Protein AF-A0A318NZY1-F1 (afdb_monomer)

Structure (mmCIF, N/CA/C/O backbone):
data_AF-A0A318NZY1-F1
#
_entry.id   AF-A0A318NZY1-F1
#
loop_
_atom_site.group_PDB
_atom_site.id
_atom_site.type_symbol
_atom_site.label_atom_id
_atom_site.label_alt_id
_atom_site.label_comp_id
_atom_site.label_asym_id
_atom_site.label_entity_id
_at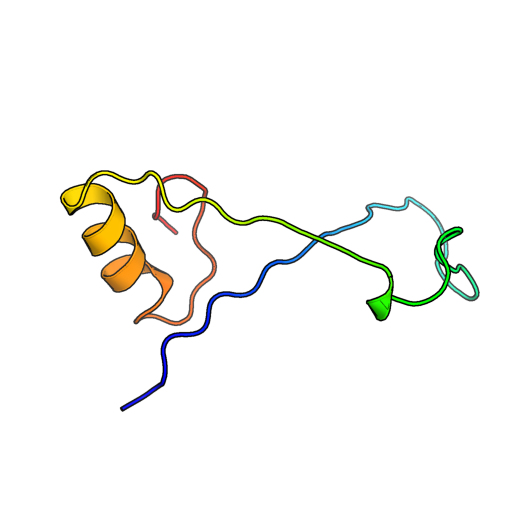om_site.label_seq_id
_atom_site.pdbx_PDB_ins_code
_atom_site.Cartn_x
_atom_site.Cartn_y
_atom_site.Cartn_z
_atom_site.occupancy
_atom_site.B_iso_or_equiv
_atom_site.auth_seq_id
_atom_site.auth_comp_id
_atom_site.auth_asym_id
_atom_site.auth_atom_id
_atom_site.pdbx_PDB_model_num
ATOM 1 N N . MET A 1 1 ? 1.729 9.389 20.700 1.00 53.81 1 MET A N 1
ATOM 2 C CA . MET A 1 1 ? 0.780 8.368 20.209 1.00 53.81 1 MET A CA 1
ATOM 3 C C . MET A 1 1 ? 1.235 7.986 18.807 1.00 53.81 1 MET A C 1
ATOM 5 O O . MET A 1 1 ? 1.518 8.919 18.059 1.00 53.81 1 MET A O 1
ATOM 9 N N . PRO A 1 2 ? 1.415 6.700 18.459 1.00 68.56 2 PRO A N 1
ATOM 10 C CA . PRO A 1 2 ? 1.705 6.328 17.075 1.00 68.56 2 PRO A CA 1
ATOM 11 C C . PRO A 1 2 ? 0.563 6.811 16.171 1.00 68.56 2 PRO A C 1
ATOM 13 O O . PRO A 1 2 ? -0.600 6.779 16.568 1.00 68.56 2 PRO A O 1
ATOM 16 N N . VAL A 1 3 ? 0.901 7.312 14.985 1.00 72.19 3 VAL A N 1
ATOM 17 C CA . VAL A 1 3 ? -0.093 7.707 13.982 1.00 72.19 3 VAL A CA 1
ATOM 18 C C . VAL A 1 3 ? -0.471 6.451 13.210 1.00 72.19 3 VAL A C 1
ATOM 20 O O . VAL A 1 3 ? 0.403 5.794 12.645 1.00 72.19 3 VAL A O 1
ATOM 23 N N . SER A 1 4 ? -1.757 6.102 13.197 1.00 70.06 4 SER A N 1
ATOM 24 C CA . SER A 1 4 ? -2.257 4.983 12.398 1.00 70.06 4 SER A CA 1
ATOM 25 C C . SER A 1 4 ? -1.924 5.213 10.923 1.00 70.06 4 SER A C 1
ATOM 27 O O . SER A 1 4 ? -2.308 6.239 10.358 1.00 70.06 4 SER A O 1
ATOM 29 N N . SER A 1 5 ? -1.229 4.259 10.304 1.00 79.94 5 SER A N 1
ATOM 30 C CA . 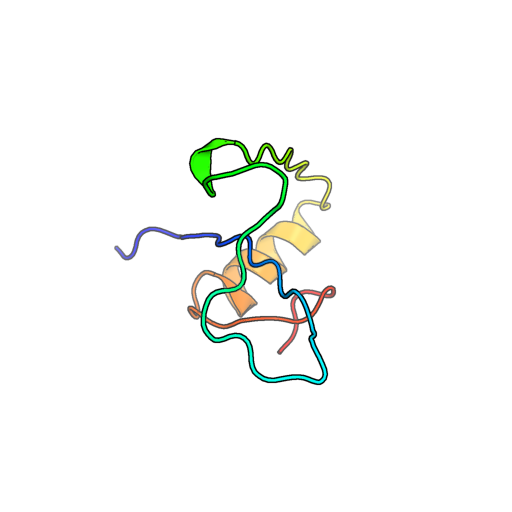SER A 1 5 ? -0.858 4.304 8.890 1.00 79.94 5 SER A CA 1
ATOM 31 C C . SER A 1 5 ? -1.446 3.105 8.161 1.00 79.94 5 SER A C 1
ATOM 33 O O . SER A 1 5 ? -1.328 1.967 8.614 1.00 79.94 5 SER A O 1
ATOM 35 N N . VAL A 1 6 ? -2.078 3.366 7.021 1.00 81.38 6 VAL A N 1
ATOM 36 C CA . VAL A 1 6 ? -2.573 2.341 6.103 1.00 81.38 6 VAL A CA 1
ATOM 37 C C . VAL A 1 6 ? -1.716 2.410 4.848 1.00 81.38 6 VAL A C 1
ATOM 39 O O . VAL A 1 6 ? -1.575 3.471 4.248 1.00 81.38 6 VAL A O 1
ATOM 42 N N . SER A 1 7 ? -1.136 1.278 4.452 1.00 83.44 7 SER A N 1
ATOM 43 C CA . SER A 1 7 ? -0.337 1.170 3.229 1.00 83.44 7 SER A CA 1
ATOM 44 C C . SER A 1 7 ? -1.066 0.333 2.187 1.00 83.44 7 SER A C 1
ATOM 46 O O . SER 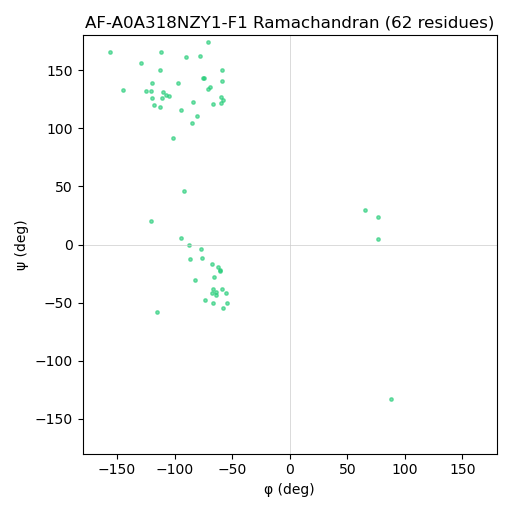A 1 7 ? -1.517 -0.775 2.478 1.00 83.44 7 SER A O 1
ATOM 48 N N . PHE A 1 8 ? -1.139 0.842 0.959 1.00 81.38 8 PHE A N 1
ATOM 49 C CA . PHE A 1 8 ? -1.621 0.094 -0.195 1.00 81.38 8 PHE A CA 1
ATOM 50 C C . PHE A 1 8 ? -0.427 -0.526 -0.926 1.00 81.38 8 PHE A C 1
ATOM 52 O O . PHE A 1 8 ? 0.445 0.187 -1.417 1.00 81.38 8 PHE A O 1
ATOM 59 N N . VAL A 1 9 ? -0.362 -1.859 -0.953 1.00 83.75 9 VAL A N 1
ATOM 60 C CA . VAL A 1 9 ? 0.769 -2.603 -1.523 1.00 83.75 9 VAL A CA 1
ATOM 61 C C . VAL A 1 9 ? 0.279 -3.434 -2.698 1.00 83.75 9 VAL A C 1
ATOM 63 O O . VAL A 1 9 ? -0.555 -4.319 -2.520 1.00 83.75 9 VAL A O 1
ATOM 66 N N . ILE A 1 10 ? 0.835 -3.174 -3.879 1.00 82.81 10 ILE A N 1
ATOM 67 C CA . ILE A 1 10 ? 0.604 -3.965 -5.088 1.00 82.81 10 ILE A CA 1
ATOM 68 C C . ILE A 1 10 ? 1.847 -4.813 -5.343 1.00 82.81 10 ILE A C 1
ATOM 70 O O . ILE A 1 10 ? 2.961 -4.293 -5.390 1.00 82.81 10 ILE A O 1
ATOM 74 N N . SER A 1 11 ? 1.657 -6.117 -5.519 1.00 84.00 11 SER A N 1
ATOM 75 C CA . SER A 1 11 ? 2.719 -7.032 -5.931 1.00 84.00 11 SER A CA 1
ATOM 76 C C . SER A 1 11 ? 2.485 -7.453 -7.376 1.00 84.00 11 SER A C 1
ATOM 78 O O . SER A 1 11 ? 1.397 -7.915 -7.709 1.00 84.00 11 SER A O 1
ATOM 80 N N . TYR A 1 12 ? 3.511 -7.318 -8.215 1.00 82.12 12 TYR A N 1
ATOM 81 C CA . TYR A 1 12 ? 3.528 -7.834 -9.583 1.00 82.12 12 TYR A CA 1
ATOM 82 C C . TYR A 1 12 ? 4.344 -9.131 -9.589 1.00 82.12 12 TYR A C 1
ATOM 84 O O . TYR A 1 12 ? 5.572 -9.068 -9.677 1.00 82.12 12 TYR A O 1
ATOM 92 N N . PRO A 1 13 ? 3.714 -10.306 -9.402 1.00 82.81 13 PRO A N 1
ATOM 93 C CA . PRO A 1 13 ? 4.444 -11.563 -9.380 1.00 82.81 13 PRO A CA 1
ATOM 94 C C . PRO A 1 13 ? 5.017 -11.843 -10.771 1.00 82.81 13 PRO A C 1
ATOM 96 O O . PRO A 1 13 ? 4.278 -11.941 -11.749 1.00 82.81 13 PRO A O 1
ATOM 99 N N . LEU A 1 14 ? 6.339 -11.978 -10.852 1.00 83.75 14 LEU A N 1
ATOM 100 C CA . LEU A 1 14 ? 7.057 -12.319 -12.075 1.00 83.75 14 LEU A CA 1
ATOM 101 C C . LEU A 1 14 ? 7.916 -13.552 -11.809 1.00 83.75 14 LEU A C 1
ATOM 103 O O . LEU A 1 14 ? 8.637 -13.616 -10.817 1.00 83.75 14 LEU A O 1
ATOM 107 N N . SER A 1 15 ? 7.853 -14.535 -12.703 1.00 83.56 15 SER A N 1
ATOM 108 C CA . SER A 1 15 ? 8.691 -15.737 -12.655 1.00 83.56 15 SER A CA 1
ATOM 109 C C . SER A 1 15 ? 9.985 -15.548 -13.463 1.00 83.56 15 SER A C 1
ATOM 111 O O . SER A 1 15 ? 10.314 -16.385 -14.301 1.00 83.56 1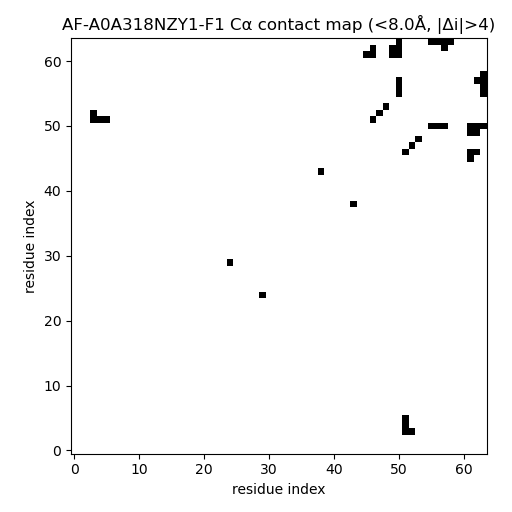5 SER A O 1
ATOM 113 N N . ALA A 1 16 ? 10.674 -14.414 -13.292 1.00 79.19 16 ALA A N 1
ATOM 114 C CA . ALA A 1 16 ? 11.869 -14.049 -14.059 1.00 79.19 16 ALA A CA 1
ATOM 115 C C . ALA A 1 16 ? 12.765 -13.053 -13.298 1.00 79.19 16 ALA A C 1
ATOM 117 O O . ALA A 1 16 ? 12.323 -12.441 -12.326 1.00 79.19 16 ALA A O 1
ATOM 118 N N . ASN A 1 17 ? 14.009 -12.872 -13.766 1.00 84.88 17 ASN A N 1
ATOM 119 C CA . ASN A 1 17 ? 14.872 -11.781 -13.307 1.00 84.88 17 ASN A CA 1
ATOM 120 C C . ASN A 1 17 ? 14.193 -10.428 -13.606 1.00 84.88 17 ASN A C 1
ATOM 122 O O . ASN A 1 17 ? 13.787 -10.178 -14.740 1.00 84.88 17 ASN A O 1
ATOM 126 N N . THR A 1 18 ? 14.066 -9.577 -12.588 1.00 86.69 18 THR A N 1
ATOM 127 C CA . THR A 1 18 ? 13.459 -8.244 -12.674 1.00 86.69 18 THR A CA 1
ATOM 128 C C . THR A 1 18 ? 14.480 -7.126 -12.899 1.00 86.69 18 THR A C 1
ATOM 130 O O . THR A 1 18 ? 14.116 -5.952 -12.868 1.00 86.69 18 THR A O 1
ATOM 133 N N . ASP A 1 19 ? 15.755 -7.446 -13.114 1.00 88.69 19 ASP A N 1
ATOM 134 C CA . ASP A 1 19 ? 16.777 -6.444 -13.411 1.00 88.69 19 ASP A CA 1
ATOM 135 C C . ASP A 1 19 ? 16.426 -5.663 -14.687 1.00 88.69 19 ASP A C 1
ATOM 137 O O . ASP A 1 19 ? 16.258 -6.228 -15.768 1.00 88.69 19 ASP A O 1
ATOM 141 N N . GLY A 1 20 ? 16.315 -4.339 -14.559 1.00 86.38 20 GLY A N 1
ATOM 142 C CA . GLY A 1 20 ? 16.078 -3.435 -15.687 1.00 86.38 20 GLY A CA 1
ATOM 143 C C . GLY A 1 20 ? 14.641 -3.392 -16.220 1.00 86.38 20 GLY A C 1
ATOM 144 O O . GLY A 1 20 ? 14.404 -2.699 -17.209 1.00 86.38 20 GLY A O 1
ATOM 145 N N . ILE A 1 21 ? 13.675 -4.075 -15.594 1.00 86.62 21 ILE A N 1
ATOM 146 C CA . ILE A 1 21 ? 12.266 -3.931 -15.984 1.00 86.62 21 ILE A CA 1
ATOM 147 C C . ILE A 1 21 ? 11.698 -2.606 -15.472 1.00 86.62 21 ILE A C 1
ATOM 149 O O . ILE A 1 21 ? 11.992 -2.157 -14.363 1.00 86.62 21 ILE A O 1
ATOM 153 N N . THR A 1 22 ? 10.832 -1.993 -16.269 1.00 86.06 22 THR A N 1
ATOM 154 C CA . THR A 1 22 ? 10.102 -0.778 -15.907 1.00 86.06 22 THR A CA 1
ATOM 155 C C . THR A 1 22 ? 8.616 -0.970 -16.174 1.00 86.06 22 THR A C 1
ATOM 157 O O . THR A 1 22 ? 8.212 -1.804 -16.988 1.00 86.06 22 THR A O 1
ATOM 160 N N . LEU A 1 23 ? 7.776 -0.205 -15.477 1.00 85.12 23 LEU A N 1
ATOM 161 C CA . LEU A 1 23 ? 6.360 -0.151 -15.822 1.00 85.12 23 LEU A CA 1
ATOM 162 C C . LEU A 1 23 ? 6.210 0.580 -17.160 1.00 85.12 23 LEU A C 1
ATOM 164 O O . LEU A 1 23 ? 6.787 1.650 -17.353 1.00 85.12 23 LEU A O 1
ATOM 168 N N . ALA A 1 24 ? 5.383 0.045 -18.063 1.00 86.94 24 ALA A N 1
ATOM 169 C CA . ALA A 1 24 ? 5.068 0.705 -19.334 1.00 86.94 24 ALA A CA 1
ATOM 170 C C . ALA A 1 24 ? 4.406 2.085 -19.137 1.00 86.94 24 ALA A C 1
ATOM 172 O O . ALA A 1 24 ? 4.495 2.945 -20.008 1.00 86.94 24 ALA A O 1
ATOM 173 N N . SER A 1 25 ? 3.779 2.313 -17.977 1.00 84.00 25 SER A N 1
ATOM 174 C CA . SER A 1 25 ? 3.217 3.604 -17.563 1.00 84.00 25 SER A CA 1
ATOM 175 C C . SER A 1 25 ? 4.265 4.619 -17.078 1.00 84.00 25 SER A C 1
ATOM 177 O O . SER A 1 25 ? 3.915 5.755 -16.767 1.00 84.00 25 SER A O 1
ATOM 179 N N . GLY A 1 26 ? 5.543 4.240 -16.997 1.00 85.81 26 GLY A N 1
ATOM 180 C CA . GLY A 1 26 ? 6.615 5.083 -16.476 1.00 85.81 26 GLY A CA 1
ATOM 181 C C . GLY A 1 26 ? 6.787 4.957 -14.961 1.00 85.81 26 GLY A C 1
ATOM 182 O O . GLY A 1 26 ? 6.895 3.857 -14.422 1.00 85.81 26 GLY A O 1
ATOM 183 N N . THR A 1 27 ? 6.892 6.087 -14.259 1.00 84.56 27 THR A N 1
ATOM 184 C CA . THR A 1 27 ? 7.187 6.112 -12.815 1.00 84.56 27 THR A CA 1
ATOM 185 C C . THR A 1 27 ? 5.959 5.778 -11.966 1.00 84.56 27 THR A C 1
ATOM 187 O O . THR A 1 27 ? 4.816 5.903 -12.412 1.00 84.56 27 THR A O 1
ATOM 190 N N . SER A 1 28 ? 6.181 5.411 -10.700 1.00 80.19 28 SER A N 1
ATOM 191 C CA . SER A 1 28 ? 5.109 5.120 -9.738 1.00 80.19 28 SER A CA 1
ATOM 192 C C . SER A 1 28 ? 4.179 6.310 -9.470 1.00 80.19 28 SER A C 1
ATOM 194 O O . SER A 1 28 ? 3.034 6.095 -9.095 1.00 80.19 28 SER A O 1
ATOM 196 N N . PHE A 1 29 ? 4.612 7.553 -9.712 1.00 82.12 29 PHE A N 1
ATOM 197 C CA . PHE A 1 29 ? 3.768 8.745 -9.535 1.00 82.12 29 PHE A CA 1
ATOM 198 C C . PHE A 1 29 ? 2.606 8.831 -10.531 1.00 82.12 29 PHE A C 1
ATOM 200 O O . PHE A 1 29 ? 1.665 9.582 -10.302 1.00 82.12 29 PHE A O 1
ATOM 207 N N . SER A 1 30 ? 2.662 8.068 -11.626 1.00 84.50 30 SER A N 1
ATOM 208 C CA . SER A 1 30 ? 1.541 7.938 -12.561 1.00 84.50 30 SER A CA 1
ATOM 209 C C . SER A 1 30 ? 0.421 7.026 -12.040 1.00 84.50 30 SER A C 1
ATOM 211 O O . SER A 1 30 ? -0.658 7.003 -12.629 1.00 84.50 30 SER A O 1
ATOM 213 N N . MET A 1 31 ? 0.645 6.272 -10.952 1.00 83.38 31 MET A N 1
ATOM 214 C CA . MET A 1 31 ? -0.396 5.430 -10.364 1.00 83.38 31 MET A CA 1
ATOM 215 C C . MET A 1 31 ? -1.474 6.276 -9.689 1.00 83.38 31 MET A C 1
ATOM 217 O O . MET A 1 31 ? -1.187 7.149 -8.872 1.00 83.38 31 MET A O 1
ATOM 221 N N . HIS A 1 32 ? -2.725 5.921 -9.967 1.00 87.31 32 HIS A N 1
ATOM 222 C CA . HIS A 1 32 ? -3.891 6.421 -9.257 1.00 87.31 32 HIS A CA 1
ATOM 223 C C . HIS A 1 32 ? -4.635 5.247 -8.622 1.00 87.31 32 HIS A C 1
ATOM 225 O O . HIS A 1 32 ? -4.746 4.182 -9.231 1.00 87.31 32 HIS A O 1
ATOM 231 N N . ALA A 1 33 ? -5.114 5.428 -7.394 1.00 82.56 33 ALA A N 1
ATOM 232 C CA . ALA A 1 33 ? -5.912 4.434 -6.695 1.00 82.56 33 ALA A CA 1
ATOM 233 C C . ALA A 1 33 ? -6.965 5.134 -5.842 1.00 82.56 33 ALA A C 1
ATOM 235 O O . ALA A 1 33 ? -6.648 6.050 -5.084 1.00 82.56 33 ALA A O 1
ATOM 236 N N . ASP A 1 34 ? -8.195 4.650 -5.942 1.00 86.31 34 ASP A N 1
ATOM 237 C CA . ASP A 1 34 ? -9.302 5.070 -5.100 1.00 86.31 34 ASP A CA 1
ATOM 238 C C . ASP A 1 34 ? -9.481 4.078 -3.950 1.00 86.31 34 ASP A C 1
ATOM 240 O O . ASP A 1 34 ? -9.400 2.859 -4.128 1.00 86.31 34 ASP A O 1
ATOM 244 N N . PHE A 1 35 ? -9.751 4.600 -2.757 1.00 81.81 35 PHE A N 1
ATOM 245 C CA . PHE A 1 35 ? -10.085 3.799 -1.586 1.00 81.81 35 PHE A CA 1
ATOM 246 C C . PHE A 1 35 ? -11.480 4.163 -1.091 1.00 81.81 35 PHE A C 1
ATOM 248 O O . PHE A 1 35 ? -11.760 5.319 -0.778 1.00 81.81 35 PHE A O 1
ATOM 255 N N . PHE A 1 36 ? -12.332 3.148 -0.957 1.00 84.62 36 PHE A N 1
ATOM 256 C CA . PHE A 1 36 ? -13.648 3.279 -0.348 1.00 84.62 36 PHE A CA 1
ATOM 257 C C . PHE A 1 36 ? -13.687 2.513 0.973 1.00 84.62 36 PHE A C 1
ATOM 259 O O . PHE A 1 36 ? -13.535 1.291 1.006 1.00 84.62 36 PHE A O 1
ATOM 266 N N . ASN A 1 37 ? -13.926 3.234 2.068 1.00 83.94 37 ASN A N 1
ATOM 267 C CA . ASN A 1 37 ? -14.228 2.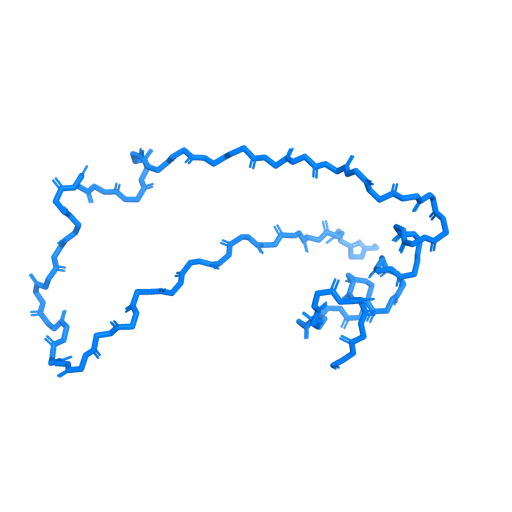630 3.359 1.00 83.94 37 ASN A CA 1
ATOM 268 C C . ASN A 1 37 ? -15.732 2.333 3.432 1.00 83.94 37 ASN A C 1
ATOM 270 O O . ASN A 1 37 ? -16.533 3.247 3.607 1.00 83.94 37 ASN A O 1
ATOM 274 N N . ALA A 1 38 ? -16.100 1.061 3.284 1.00 88.62 38 ALA A N 1
ATOM 275 C CA . ALA A 1 38 ? -17.490 0.597 3.317 1.00 88.62 38 ALA A CA 1
ATOM 276 C C . ALA A 1 38 ? -17.748 -0.442 4.425 1.00 88.62 38 ALA A C 1
ATOM 278 O O . ALA A 1 38 ? -18.695 -1.228 4.348 1.00 88.62 38 ALA A O 1
ATOM 279 N N . TRP A 1 39 ? -16.889 -0.498 5.447 1.00 88.81 39 TRP A N 1
ATOM 280 C CA . TRP A 1 39 ? -17.100 -1.403 6.575 1.00 88.81 39 TRP A CA 1
ATOM 281 C C . TRP A 1 39 ? -18.219 -0.882 7.481 1.00 88.81 39 TRP A C 1
ATOM 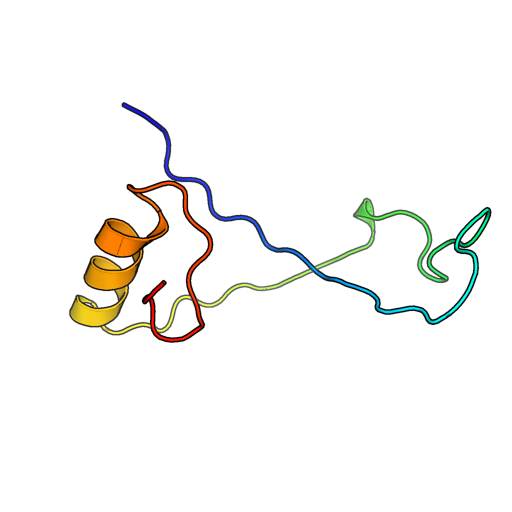283 O O . TRP A 1 39 ? -18.317 0.314 7.729 1.00 88.81 39 TRP A O 1
ATOM 293 N N . LYS A 1 40 ? -19.027 -1.803 8.029 1.00 94.94 40 LYS A N 1
ATOM 294 C CA . LYS A 1 40 ? -19.859 -1.509 9.207 1.00 94.94 40 LYS A CA 1
ATOM 295 C C . LYS A 1 40 ? -18.962 -1.071 10.367 1.00 94.94 40 LYS A C 1
ATOM 297 O O . LYS A 1 40 ? -17.841 -1.576 10.476 1.00 94.94 40 LYS A O 1
ATOM 302 N N . ASP A 1 41 ? -19.471 -0.228 11.255 1.00 95.31 41 ASP A N 1
ATOM 303 C CA . 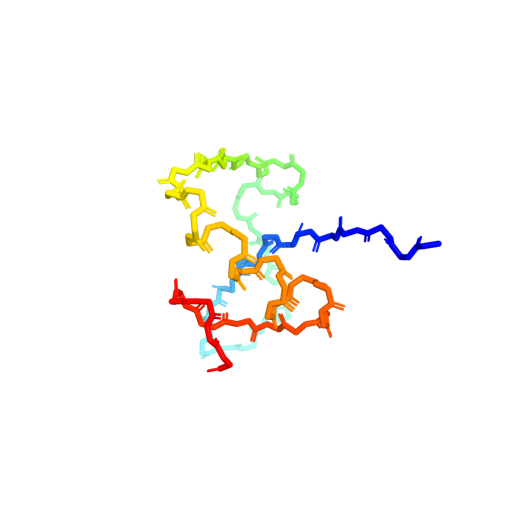ASP A 1 41 ? -18.696 0.354 12.356 1.00 95.31 41 ASP A CA 1
ATOM 304 C C . ASP A 1 41 ? -18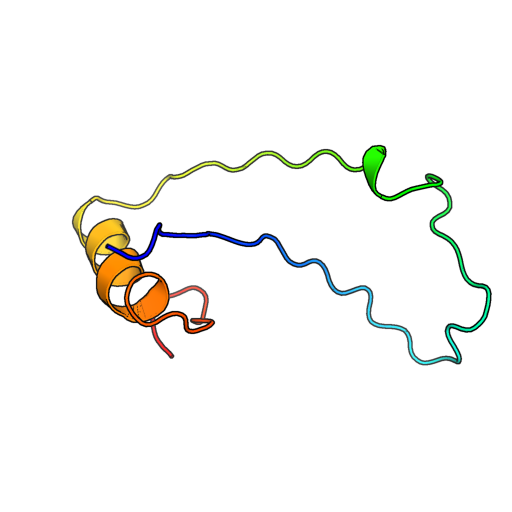.023 -0.707 13.239 1.00 95.31 41 ASP A C 1
ATOM 306 O O . ASP A 1 41 ? -16.840 -0.588 13.565 1.00 95.31 41 ASP A O 1
ATOM 310 N N . GLU A 1 42 ? -18.715 -1.807 13.557 1.00 95.50 42 GLU A N 1
ATOM 311 C CA . GLU A 1 42 ? -18.144 -2.884 14.374 1.00 95.50 42 GLU A CA 1
ATOM 312 C C . GLU A 1 42 ? -17.001 -3.600 13.652 1.00 95.50 42 GLU A C 1
ATOM 314 O O . GLU A 1 42 ? -15.991 -3.961 14.264 1.00 95.50 42 GLU A O 1
ATOM 319 N N . ALA A 1 43 ? -17.143 -3.789 12.337 1.00 93.50 43 ALA A N 1
ATOM 320 C CA . ALA A 1 43 ? -16.089 -4.367 11.523 1.00 93.50 43 ALA A CA 1
ATOM 321 C C . ALA A 1 43 ? -14.895 -3.412 11.478 1.00 93.50 43 ALA A C 1
ATOM 323 O O . ALA A 1 43 ? -13.788 -3.838 11.796 1.00 93.50 43 ALA A O 1
ATOM 324 N N . LEU A 1 44 ? -15.107 -2.130 11.168 1.00 92.62 44 LEU A N 1
ATOM 325 C CA . LEU A 1 44 ? -14.050 -1.119 11.120 1.00 92.62 44 LEU A CA 1
ATOM 326 C C . LEU A 1 44 ? -13.263 -1.065 12.438 1.00 92.62 44 LEU A C 1
ATOM 328 O O . LEU A 1 44 ? -12.038 -1.197 12.424 1.00 92.62 44 LEU A O 1
ATOM 332 N N . ALA A 1 45 ? -13.958 -0.976 13.575 1.00 93.12 45 ALA A N 1
ATOM 333 C CA . ALA A 1 45 ? -13.339 -0.950 14.898 1.00 93.12 45 ALA A CA 1
ATOM 334 C C . ALA A 1 45 ? -12.496 -2.206 15.179 1.00 93.12 45 ALA A C 1
ATOM 336 O O . ALA A 1 45 ? -11.414 -2.112 15.759 1.00 93.12 45 ALA A O 1
ATOM 337 N N . ALA A 1 46 ? -12.950 -3.387 14.745 1.00 93.69 46 ALA A N 1
ATOM 338 C CA . ALA A 1 46 ? -12.169 -4.613 14.874 1.00 93.69 46 ALA A CA 1
ATOM 339 C C . ALA A 1 46 ? -10.867 -4.571 14.051 1.00 93.69 46 ALA A C 1
ATOM 341 O O . ALA A 1 46 ? -9.829 -4.974 14.566 1.00 93.69 46 ALA A O 1
ATOM 342 N N . ARG A 1 47 ? -10.880 -4.044 12.814 1.00 91.81 47 ARG A N 1
ATOM 343 C CA . ARG A 1 47 ? -9.659 -3.936 11.982 1.00 91.81 47 ARG A CA 1
ATOM 344 C C . ARG A 1 47 ? -8.668 -2.938 12.571 1.00 91.81 47 ARG A C 1
ATOM 346 O O . ARG A 1 47 ? -7.475 -3.219 12.586 1.00 91.81 47 ARG A O 1
ATOM 353 N N . VAL A 1 48 ? -9.143 -1.793 13.065 1.00 91.25 48 VAL A N 1
ATOM 354 C CA . VAL A 1 48 ? -8.271 -0.800 13.713 1.00 91.25 48 VAL A CA 1
ATOM 355 C C . VAL A 1 48 ? -7.544 -1.447 14.893 1.00 91.25 48 VAL A C 1
ATOM 357 O O . VAL A 1 48 ? -6.317 -1.495 14.892 1.00 91.25 48 VAL A O 1
ATOM 360 N N . ARG A 1 49 ? -8.294 -2.055 15.821 1.00 92.25 49 ARG A N 1
ATOM 361 C CA . ARG A 1 49 ? -7.730 -2.660 17.038 1.00 92.25 49 ARG A CA 1
ATOM 362 C C . ARG A 1 49 ? -6.806 -3.842 16.766 1.00 92.25 49 ARG A C 1
ATOM 364 O O . ARG A 1 49 ? -5.764 -3.954 17.404 1.00 92.25 49 ARG A O 1
ATOM 371 N N . ASN A 1 50 ? -7.198 -4.733 15.855 1.00 92.50 50 ASN A N 1
ATOM 372 C CA . ASN A 1 50 ? -6.460 -5.972 15.607 1.00 92.50 50 ASN A CA 1
ATOM 373 C C . ASN A 1 50 ? -5.262 -5.763 14.678 1.00 92.50 50 ASN A C 1
ATOM 375 O O . ASN A 1 50 ? -4.282 -6.492 14.789 1.00 92.50 50 ASN A O 1
ATOM 379 N N . CYS A 1 51 ? -5.349 -4.799 13.756 1.00 91.88 51 CYS A N 1
ATOM 380 C CA . CYS A 1 51 ? -4.403 -4.674 12.651 1.00 91.88 51 CYS A CA 1
ATOM 381 C C . CYS A 1 51 ? -3.590 -3.383 12.724 1.00 91.88 51 CYS A C 1
ATOM 383 O O . CYS A 1 51 ? -2.362 -3.434 12.776 1.00 91.88 51 CYS A O 1
ATOM 385 N N . LEU A 1 52 ? -4.262 -2.225 12.739 1.00 90.38 52 LEU A N 1
ATOM 386 C CA . LEU A 1 52 ? -3.588 -0.925 12.650 1.00 90.38 52 LEU A CA 1
ATOM 387 C C . LEU A 1 52 ? -2.869 -0.564 13.948 1.00 90.38 52 LEU A C 1
ATOM 389 O O . LEU A 1 52 ? -1.690 -0.225 13.905 1.00 90.38 52 LEU A O 1
ATOM 393 N N . ASP A 1 53 ? -3.540 -0.709 15.090 1.00 90.12 53 ASP A N 1
ATOM 394 C CA . ASP A 1 53 ? -2.952 -0.430 16.406 1.00 90.12 53 ASP A CA 1
ATOM 395 C C . ASP A 1 53 ? -1.816 -1.409 16.745 1.00 90.12 53 ASP A C 1
ATOM 397 O O . ASP A 1 53 ? -0.887 -1.057 17.468 1.00 90.12 53 ASP A O 1
ATOM 401 N N . GLN A 1 54 ? -1.868 -2.629 16.196 1.00 90.50 54 GLN A N 1
ATOM 402 C CA . GLN A 1 54 ? -0.825 -3.648 16.367 1.00 90.50 54 GLN A CA 1
ATOM 403 C C . GLN A 1 54 ? 0.315 -3.524 15.345 1.00 90.50 54 GLN A C 1
ATOM 405 O O . GLN A 1 54 ? 1.346 -4.174 15.502 1.00 90.50 54 GLN A O 1
ATOM 410 N N . GLY A 1 55 ? 0.145 -2.727 14.283 1.00 89.12 55 GLY A N 1
ATOM 411 C CA . GLY A 1 55 ? 1.134 -2.584 13.211 1.00 89.12 55 GLY A CA 1
ATOM 412 C C . GLY A 1 55 ? 1.366 -3.860 12.391 1.00 89.12 55 GLY A C 1
ATOM 413 O O . GLY A 1 55 ? 2.469 -4.071 11.890 1.00 89.12 55 GLY A O 1
ATOM 414 N N . VAL A 1 56 ? 0.356 -4.724 12.259 1.00 88.94 56 VAL A N 1
ATOM 415 C CA . VAL A 1 56 ? 0.463 -6.021 11.568 1.00 88.94 56 VAL A CA 1
ATOM 416 C C . VAL A 1 56 ? -0.362 -6.067 10.285 1.00 88.94 56 VAL A C 1
ATOM 418 O O . VAL A 1 56 ? -1.413 -5.435 10.152 1.00 88.94 56 VAL A O 1
ATOM 421 N N . LYS A 1 57 ? 0.108 -6.861 9.318 1.00 88.81 57 LYS A N 1
ATOM 422 C CA . LYS A 1 57 ? -0.633 -7.131 8.085 1.00 88.81 57 LYS A CA 1
ATOM 423 C C . LYS A 1 57 ? -1.677 -8.214 8.367 1.00 88.81 57 LYS A C 1
ATOM 425 O O . LYS A 1 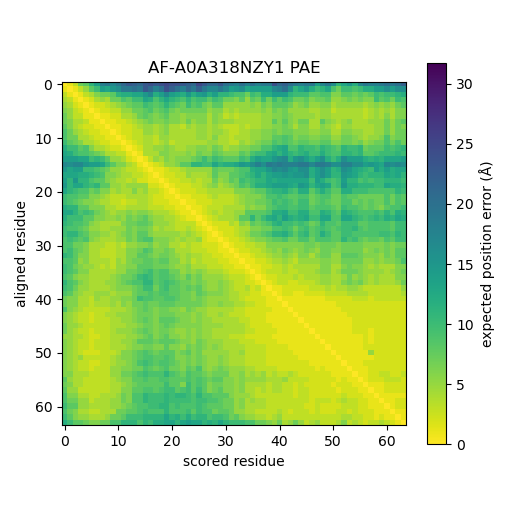57 ? -1.315 -9.360 8.594 1.00 88.81 57 LYS A O 1
ATOM 430 N N . CYS A 1 58 ? -2.951 -7.841 8.350 1.00 90.44 58 CYS A N 1
ATOM 431 C CA . CYS A 1 58 ? -4.069 -8.772 8.500 1.00 90.44 58 CYS A CA 1
ATOM 432 C C . CYS A 1 58 ? -4.559 -9.318 7.152 1.00 90.44 58 CYS A C 1
ATOM 434 O O . CYS A 1 58 ? -4.354 -8.707 6.099 1.00 90.44 58 CYS A O 1
ATOM 436 N N . ASN A 1 59 ? -5.293 -10.428 7.200 1.00 89.44 59 ASN A N 1
ATOM 437 C CA . ASN A 1 59 ? -6.114 -10.911 6.097 1.00 89.44 59 ASN A CA 1
ATOM 438 C C . ASN A 1 59 ? -7.355 -10.020 5.862 1.00 89.44 59 ASN A C 1
ATOM 440 O O . ASN A 1 59 ? -7.658 -9.097 6.624 1.00 89.44 59 ASN A O 1
ATOM 444 N N . SER A 1 60 ? -8.114 -10.310 4.802 1.00 84.69 60 SER A N 1
ATOM 445 C CA . SER A 1 60 ? -9.283 -9.518 4.384 1.00 84.69 60 SER A CA 1
ATOM 446 C C . SER A 1 60 ? -10.421 -9.465 5.415 1.00 84.69 60 SER A C 1
ATOM 448 O O . SER A 1 60 ? -11.244 -8.547 5.385 1.00 84.69 60 SER A O 1
ATOM 450 N N . ALA A 1 61 ? -10.463 -10.404 6.364 1.00 87.44 61 ALA A N 1
ATOM 451 C CA . ALA A 1 61 ? -11.441 -10.426 7.446 1.00 87.44 61 ALA A CA 1
ATOM 452 C C . ALA A 1 61 ? -11.007 -9.618 8.684 1.00 87.44 61 ALA A C 1
ATOM 454 O O . ALA A 1 61 ? -11.780 -9.541 9.641 1.00 87.44 61 ALA A O 1
ATOM 455 N N . GLY A 1 62 ? -9.826 -8.988 8.676 1.00 87.19 62 GLY A N 1
ATOM 456 C CA . GLY A 1 62 ? -9.299 -8.251 9.830 1.00 87.19 62 GLY A CA 1
ATOM 457 C C . GLY A 1 62 ? -8.740 -9.147 10.938 1.00 87.19 62 GLY A C 1
ATOM 458 O O . GLY A 1 62 ? -8.716 -8.733 12.097 1.00 87.19 62 GLY A O 1
ATOM 459 N N . ASN A 1 63 ? -8.339 -10.368 10.579 1.00 88.25 63 ASN A N 1
ATOM 460 C CA . ASN A 1 63 ? -7.652 -11.319 11.449 1.00 88.25 63 ASN A CA 1
ATOM 461 C C . ASN A 1 63 ? -6.202 -11.498 10.967 1.00 88.25 63 ASN A C 1
ATOM 463 O O . ASN A 1 63 ? -5.887 -11.110 9.841 1.00 88.25 63 ASN A O 1
ATOM 467 N N . PHE A 1 64 ? -5.345 -12.087 11.800 1.00 86.12 64 PHE A N 1
ATOM 468 C CA . PHE A 1 64 ? -3.955 -12.402 11.450 1.00 86.12 64 PHE A CA 1
ATOM 469 C C . PHE A 1 64 ? -3.850 -13.388 10.275 1.00 86.12 64 PHE A C 1
ATOM 471 O O . PHE A 1 64 ? -4.776 -14.217 10.094 1.00 86.12 64 PHE A O 1
#

Mean predicted aligned error: 5.98 Å

Foldseek 3Di:
DDDQDDDDDDDDDDPDDCPPDADPCGDPVSDDDDDDDPDDPVQVVLLCVQDRVVVHDADPSSHD

Sequence (64 aa):
MPVSSVSFVISYPLSANTDGITLASGTSFSMHADFFNAWKDEALAARVRNCLDQGVKCNSAGNF

Solvent-accessible surface area (backbone atoms only — not comparable to full-atom values): 4622 Å² total; per-residue (Å²): 131,88,78,82,74,86,83,90,84,86,81,83,92,67,100,62,88,67,82,89,70,74,56,93,80,54,60,78,85,70,66,81,85,89,85,83,90,80,66,56,68,73,57,45,54,44,29,42,61,60,17,45,77,63,74,48,87,48,47,98,87,42,43,117

pLDDT: mean 85.66, std 6.69, range [53.81, 95.5]

Organism: NCBI:txid2116518

Radius of gyration: 16.11 Å; Cα contacts (8 Å, |Δi|>4): 25; chains: 1; bounding box: 37×24×40 Å

Secondary structure (DSSP, 8-state):
-PPP----------SS--TT--BTTBSGGG----------HHHHHHHIIIIITTT----TTS--